Protein AF-A0A9D1MTW2-F1 (afdb_monomer_lite)

Sequence (92 aa):
MQTLGVYRPEYDRVIDVYSGIIEQYEKLKKSVDTEAMQVRSPAVITLEKLRADIAKYSDLLCLNPKAFEKADVKPKPKETALEAALRKLGGA

Organism: NCBI:txid2840939

Foldseek 3Di:
DVVLLLDDPVCPVLVVVLVVLVVVLVVLVVVQDPVNCVPCDPSVVVNVVSVVVNVVSCLVSCVDPVSSVVPPSDPDPDQDPVNVVCVVVPND

Structure (mmCIF, N/CA/C/O backbone):
data_AF-A0A9D1MTW2-F1
#
_entry.id   AF-A0A9D1MTW2-F1
#
loop_
_atom_site.group_PDB
_atom_site.id
_atom_site.type_symbol
_atom_site.label_atom_id
_atom_site.label_alt_id
_atom_site.label_comp_id
_atom_site.label_asym_id
_atom_site.label_entity_id
_atom_site.label_seq_id
_atom_site.pdbx_PDB_ins_code
_atom_site.Cartn_x
_atom_site.Cartn_y
_atom_site.Cartn_z
_atom_site.occupancy
_atom_site.B_iso_or_equiv
_atom_site.auth_seq_id
_atom_site.auth_comp_id
_atom_site.auth_asym_id
_atom_site.auth_atom_id
_atom_site.pdbx_PDB_model_num
ATOM 1 N N . MET A 1 1 ? -9.205 -5.476 6.253 1.00 77.06 1 MET A N 1
ATOM 2 C CA . MET A 1 1 ? -9.692 -4.322 7.051 1.00 77.06 1 MET A CA 1
ATOM 3 C C . MET A 1 1 ? -10.847 -4.667 7.994 1.00 77.06 1 MET A C 1
ATOM 5 O O . MET A 1 1 ? -10.759 -4.315 9.160 1.00 77.06 1 MET A O 1
ATOM 9 N N . GLN A 1 2 ? -11.908 -5.360 7.555 1.00 77.88 2 GLN A N 1
ATOM 10 C CA . GLN A 1 2 ? -13.098 -5.612 8.396 1.00 77.88 2 GLN A CA 1
ATOM 11 C C . GLN A 1 2 ? -12.832 -6.448 9.661 1.00 77.88 2 GLN A C 1
ATOM 13 O O . GLN A 1 2 ? -13.359 -6.125 10.725 1.00 77.88 2 GLN A O 1
ATOM 18 N N . THR A 1 3 ? -11.994 -7.486 9.563 1.00 74.88 3 THR A N 1
ATOM 19 C CA . THR A 1 3 ? -11.570 -8.313 10.710 1.00 74.88 3 THR A CA 1
ATOM 20 C C . THR A 1 3 ? -10.696 -7.534 11.690 1.00 74.88 3 THR A C 1
ATOM 22 O O . THR A 1 3 ? -10.780 -7.740 12.892 1.00 74.88 3 THR A O 1
ATOM 25 N N . LEU A 1 4 ? -9.896 -6.598 11.171 1.00 74.38 4 LEU A N 1
ATOM 26 C CA . LEU A 1 4 ? -9.018 -5.731 11.957 1.00 74.38 4 LEU A CA 1
ATOM 27 C C . LEU A 1 4 ? -9.780 -4.558 12.603 1.00 74.38 4 LEU A C 1
ATOM 29 O O . LEU A 1 4 ? -9.208 -3.829 13.395 1.00 74.38 4 LEU A O 1
ATOM 33 N N . GLY A 1 5 ? -11.055 -4.333 12.264 1.00 74.19 5 GLY A N 1
ATOM 34 C CA . GLY A 1 5 ? -11.839 -3.214 12.806 1.00 74.19 5 GLY A CA 1
ATOM 35 C C . GLY A 1 5 ? -11.430 -1.824 12.295 1.00 74.19 5 GLY A C 1
ATOM 36 O O . GLY A 1 5 ? -11.963 -0.830 12.769 1.00 74.19 5 GLY A O 1
ATOM 37 N N . VAL A 1 6 ? -10.531 -1.744 11.309 1.00 79.50 6 VAL A N 1
ATOM 38 C CA . VAL A 1 6 ? -10.017 -0.476 10.743 1.00 79.50 6 VAL A CA 1
ATOM 39 C C . VAL A 1 6 ? -10.817 0.040 9.549 1.00 79.50 6 VAL A C 1
ATOM 41 O O . VAL A 1 6 ? -10.529 1.109 9.021 1.00 79.50 6 VAL A O 1
ATOM 44 N N . TYR A 1 7 ? -11.791 -0.736 9.072 1.00 81.00 7 TYR A N 1
ATOM 45 C CA . TYR A 1 7 ? -12.598 -0.337 7.925 1.00 81.00 7 TYR A CA 1
ATOM 46 C C . TYR A 1 7 ? -13.527 0.823 8.284 1.00 81.00 7 TYR A C 1
ATOM 48 O O . TYR A 1 7 ? -14.239 0.762 9.288 1.00 81.00 7 TYR A O 1
ATOM 56 N N . ARG A 1 8 ? -13.546 1.836 7.420 1.00 80.56 8 ARG A N 1
ATOM 57 C CA . ARG A 1 8 ? -14.509 2.929 7.445 1.00 80.56 8 ARG A CA 1
ATOM 58 C C . ARG A 1 8 ? -14.939 3.251 6.008 1.00 80.56 8 ARG A C 1
ATOM 60 O O . ARG A 1 8 ? -14.085 3.152 5.124 1.00 80.56 8 ARG A O 1
ATOM 67 N N . PRO A 1 9 ? -16.204 3.636 5.766 1.00 83.19 9 PRO A N 1
ATOM 68 C CA . PRO A 1 9 ? -16.695 3.941 4.418 1.00 83.19 9 PRO A CA 1
ATOM 69 C C . PRO A 1 9 ? -15.942 5.111 3.765 1.00 83.19 9 PRO A C 1
ATOM 71 O O . PRO A 1 9 ? -15.767 5.156 2.553 1.00 83.19 9 PRO A O 1
ATOM 74 N N . GLU A 1 10 ? -15.397 6.037 4.557 1.00 83.06 10 GLU A N 1
ATOM 75 C CA . GLU A 1 10 ? -14.592 7.155 4.055 1.00 83.06 10 GLU A CA 1
ATOM 76 C C . GLU A 1 10 ? -13.283 6.692 3.392 1.00 83.06 10 GLU A C 1
ATOM 78 O O . GLU A 1 10 ? -12.665 7.449 2.641 1.00 83.06 10 GLU A O 1
ATOM 83 N N . TYR A 1 11 ? -12.854 5.451 3.648 1.00 86.62 11 TYR A N 1
ATOM 84 C CA . TYR A 1 11 ? -11.660 4.869 3.044 1.00 86.62 11 TYR A CA 1
ATOM 85 C C . TYR A 1 11 ? -11.916 4.167 1.714 1.00 86.62 11 TYR A C 1
ATOM 87 O O . TYR A 1 11 ? -10.933 3.820 1.067 1.00 86.62 11 TYR A O 1
ATOM 95 N N . ASP A 1 12 ? -13.161 4.007 1.255 1.00 86.50 12 ASP A N 1
ATOM 96 C CA . ASP A 1 12 ? -13.473 3.248 0.031 1.00 86.50 12 ASP A CA 1
ATOM 97 C C . ASP A 1 12 ? -12.664 3.739 -1.176 1.00 86.50 12 ASP A C 1
ATOM 99 O O . ASP A 1 12 ? -11.951 2.971 -1.819 1.00 86.50 12 ASP A O 1
ATOM 103 N N . ARG A 1 13 ? -12.624 5.059 -1.393 1.00 89.50 13 ARG A N 1
ATOM 104 C CA . ARG A 1 13 ? -11.834 5.651 -2.482 1.00 89.50 13 ARG A CA 1
ATOM 105 C C . ARG A 1 13 ? -10.330 5.387 -2.346 1.00 89.50 13 ARG A C 1
ATOM 107 O O . ARG A 1 13 ? -9.632 5.265 -3.348 1.00 89.50 13 ARG A O 1
ATOM 114 N N . VAL A 1 14 ? -9.808 5.337 -1.121 1.00 88.56 14 VAL A N 1
ATOM 115 C CA . VAL A 1 14 ? -8.384 5.065 -0.864 1.00 88.56 14 VAL A CA 1
ATOM 116 C C . VAL A 1 14 ? -8.080 3.578 -1.052 1.00 88.56 14 VAL A C 1
ATOM 118 O O . VAL A 1 14 ? -7.021 3.240 -1.574 1.00 88.56 14 VAL A O 1
ATOM 121 N N . ILE A 1 15 ? -9.014 2.700 -0.681 1.00 90.12 15 ILE A N 1
ATOM 122 C CA . ILE A 1 15 ? -8.936 1.253 -0.897 1.00 90.12 15 ILE A CA 1
ATOM 123 C C . ILE A 1 15 ? -8.894 0.947 -2.399 1.00 90.12 15 ILE A C 1
ATOM 125 O O . ILE A 1 15 ? -8.035 0.175 -2.825 1.00 90.12 15 ILE A O 1
ATOM 129 N N . ASP A 1 16 ? -9.739 1.602 -3.199 1.00 92.31 16 ASP A N 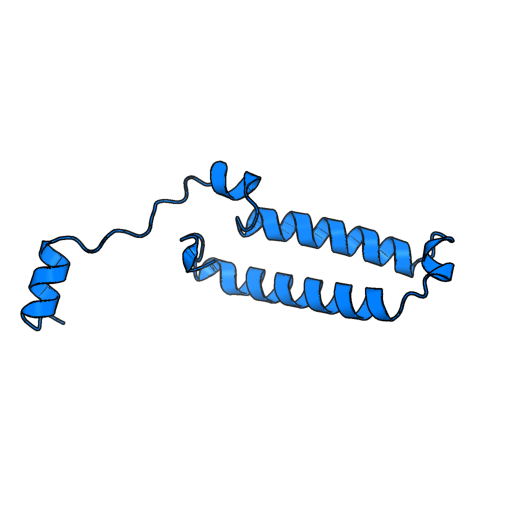1
ATOM 130 C CA . ASP A 1 16 ? -9.758 1.456 -4.661 1.00 92.31 16 ASP A CA 1
ATOM 131 C C . ASP A 1 16 ? -8.445 1.911 -5.311 1.00 92.31 16 ASP A C 1
ATOM 133 O O . ASP A 1 16 ? -7.903 1.261 -6.204 1.00 92.31 16 ASP A O 1
ATOM 137 N N . VAL A 1 17 ? -7.889 3.034 -4.851 1.00 92.12 17 VAL A N 1
ATOM 138 C CA . VAL A 1 17 ? -6.586 3.506 -5.340 1.00 92.12 17 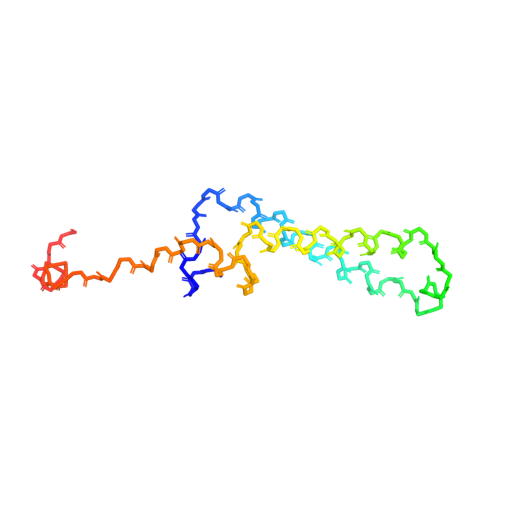VAL A CA 1
ATOM 139 C C . VAL A 1 17 ? -5.479 2.531 -4.940 1.00 92.12 17 VAL A C 1
ATOM 141 O O . VAL A 1 17 ? -4.619 2.204 -5.757 1.00 92.12 17 VAL A O 1
ATOM 144 N N . TYR A 1 18 ? -5.500 2.035 -3.703 1.00 91.44 18 TYR A N 1
ATOM 145 C CA . TYR A 1 18 ? -4.505 1.093 -3.202 1.00 91.44 18 TYR A CA 1
ATOM 146 C C . TYR A 1 18 ? -4.505 -0.228 -3.982 1.00 91.44 18 TYR A C 1
ATOM 148 O O . TYR A 1 18 ? -3.436 -0.703 -4.372 1.00 91.44 18 TYR A O 1
ATOM 156 N N . SER A 1 19 ? -5.682 -0.795 -4.267 1.00 92.06 19 SER A N 1
ATOM 157 C CA . SER A 1 19 ? -5.799 -2.008 -5.085 1.00 92.06 19 SER A CA 1
ATOM 158 C C . SER A 1 19 ? -5.277 -1.776 -6.507 1.00 92.06 19 SER A C 1
ATOM 160 O O . SER A 1 19 ? -4.497 -2.586 -7.012 1.00 92.06 19 SER A O 1
ATOM 162 N N . GLY A 1 20 ? -5.588 -0.622 -7.108 1.00 93.06 20 GLY A N 1
ATOM 163 C CA . GLY A 1 20 ? -5.065 -0.235 -8.419 1.00 93.06 20 GLY A CA 1
ATOM 164 C C . GLY A 1 20 ? -3.535 -0.140 -8.462 1.00 93.06 20 GLY A C 1
ATOM 165 O O . GLY A 1 20 ? -2.912 -0.614 -9.414 1.00 93.06 20 GLY A O 1
ATOM 166 N N . ILE A 1 21 ? -2.907 0.419 -7.422 1.00 92.62 21 ILE A N 1
ATOM 167 C CA . ILE A 1 21 ? -1.439 0.508 -7.323 1.00 92.62 21 ILE A CA 1
ATOM 168 C C . ILE A 1 21 ? -0.815 -0.891 -7.203 1.00 92.62 21 ILE A C 1
ATOM 170 O O . ILE A 1 21 ? 0.208 -1.158 -7.839 1.00 92.62 21 ILE A O 1
ATOM 174 N N . ILE A 1 22 ? -1.426 -1.800 -6.434 1.00 92.19 22 ILE A N 1
ATOM 175 C CA . ILE A 1 22 ? -0.956 -3.190 -6.317 1.00 92.19 22 ILE A CA 1
ATOM 176 C C . ILE A 1 22 ? -1.000 -3.887 -7.677 1.00 92.19 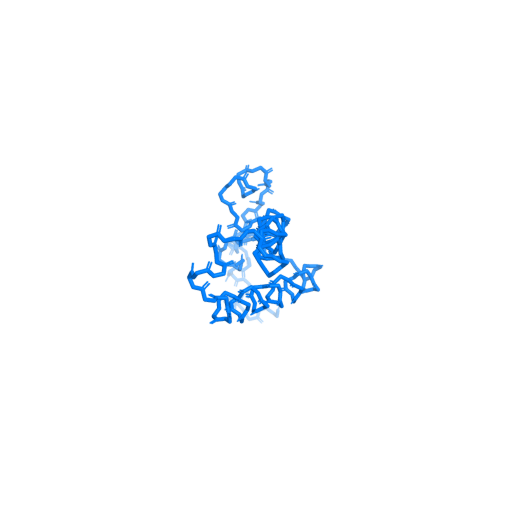22 ILE A C 1
ATOM 178 O O . ILE A 1 22 ? -0.005 -4.485 -8.089 1.00 92.19 22 ILE A O 1
ATOM 182 N N . GLU A 1 23 ? -2.110 -3.774 -8.407 1.00 93.38 23 GLU A N 1
ATOM 183 C CA . GLU A 1 23 ? -2.217 -4.377 -9.735 1.00 93.38 23 GLU A CA 1
ATOM 184 C C . GLU A 1 23 ? -1.166 -3.836 -10.709 1.00 93.38 23 GLU A C 1
ATOM 186 O O . GLU A 1 23 ? -0.560 -4.601 -11.463 1.00 93.38 23 GLU A O 1
ATOM 191 N N . GLN A 1 24 ? -0.948 -2.518 -10.712 1.00 90.81 24 GLN A N 1
ATOM 192 C CA . GLN A 1 24 ? 0.073 -1.886 -11.548 1.00 90.81 24 GLN A CA 1
ATOM 193 C C . GLN A 1 24 ? 1.470 -2.395 -11.194 1.00 90.81 24 GLN A C 1
ATOM 195 O O . GLN A 1 24 ? 2.250 -2.723 -12.089 1.00 90.81 24 GLN A O 1
ATOM 200 N N . TYR A 1 25 ? 1.771 -2.515 -9.899 1.00 92.62 25 TYR A N 1
ATOM 201 C CA . TYR A 1 25 ? 3.031 -3.066 -9.422 1.00 92.62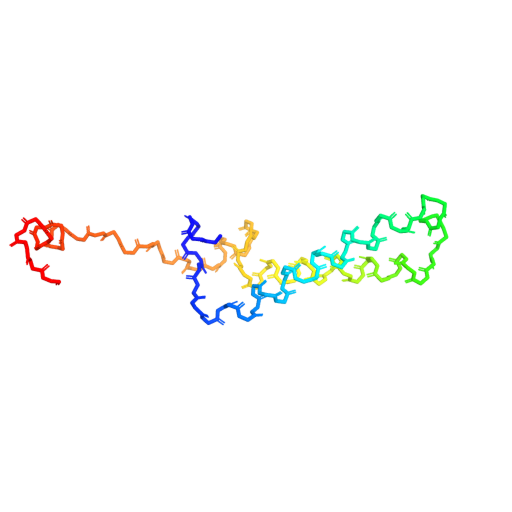 25 TYR A CA 1
ATOM 202 C C . TYR A 1 25 ? 3.228 -4.517 -9.871 1.00 92.62 25 TYR A C 1
ATOM 204 O O . TYR A 1 25 ? 4.303 -4.861 -10.360 1.00 92.62 25 TYR A O 1
ATOM 212 N N . GLU A 1 26 ? 2.208 -5.370 -9.763 1.00 90.44 26 GLU A N 1
ATOM 213 C CA . GLU A 1 26 ? 2.299 -6.765 -10.200 1.00 90.44 26 GLU A CA 1
ATOM 214 C C . GLU A 1 26 ? 2.473 -6.903 -11.714 1.00 90.44 26 GLU A C 1
ATOM 216 O O . GLU A 1 26 ? 3.304 -7.695 -12.166 1.00 90.44 26 GLU A O 1
ATOM 221 N N . LYS A 1 27 ? 1.718 -6.126 -12.500 1.00 90.56 27 LYS A N 1
ATOM 222 C CA . LYS A 1 27 ? 1.839 -6.093 -13.965 1.00 90.56 27 LYS A CA 1
ATOM 223 C C . LYS A 1 27 ? 3.242 -5.649 -14.374 1.00 90.56 27 LYS A C 1
ATOM 225 O O . LYS A 1 27 ? 3.893 -6.336 -15.159 1.00 90.56 27 LYS A O 1
ATOM 230 N N . LEU A 1 28 ? 3.741 -4.563 -13.780 1.00 88.06 28 LEU A N 1
ATOM 231 C CA . LEU A 1 28 ? 5.071 -4.039 -14.077 1.00 88.06 28 LEU A CA 1
ATOM 232 C C . LEU A 1 28 ? 6.172 -5.017 -13.645 1.00 88.06 28 LEU A C 1
ATOM 234 O O . LEU A 1 28 ? 7.106 -5.263 -14.403 1.00 88.06 28 LEU A O 1
ATOM 238 N N . LYS A 1 29 ? 6.035 -5.643 -12.471 1.00 86.88 29 LYS A N 1
ATOM 239 C CA . LYS A 1 29 ? 6.981 -6.649 -11.968 1.00 86.88 29 LYS A CA 1
ATOM 240 C C . LYS A 1 29 ? 7.073 -7.867 -12.888 1.00 86.88 29 LYS A C 1
ATOM 242 O O . LYS A 1 29 ? 8.158 -8.412 -13.029 1.00 86.88 29 LYS A O 1
ATOM 247 N N . LYS A 1 30 ? 5.965 -8.288 -13.508 1.00 86.50 30 LYS A N 1
ATOM 248 C CA . LYS A 1 30 ? 5.957 -9.379 -14.500 1.00 86.50 30 LYS A CA 1
ATOM 249 C C . LYS A 1 30 ? 6.606 -8.978 -15.827 1.00 86.50 30 LYS A C 1
ATOM 251 O O . LYS A 1 30 ? 7.140 -9.841 -16.506 1.00 86.50 30 LYS A O 1
ATOM 256 N N . SER A 1 31 ? 6.541 -7.698 -16.196 1.00 82.06 31 SER A N 1
ATOM 257 C CA . SER A 1 31 ? 7.127 -7.180 -17.442 1.00 82.06 31 SER A CA 1
ATOM 258 C C . SER A 1 31 ? 8.604 -6.790 -17.341 1.00 82.06 31 SER A C 1
ATOM 260 O O . SER A 1 31 ? 9.247 -6.581 -18.364 1.00 82.06 31 SER A O 1
ATOM 262 N N . VAL A 1 32 ? 9.138 -6.635 -16.126 1.00 79.62 32 VAL A N 1
ATOM 263 C CA . VAL A 1 32 ? 10.549 -6.300 -15.911 1.00 79.62 32 VAL A CA 1
ATOM 264 C C . VAL A 1 32 ? 11.347 -7.595 -15.857 1.00 79.62 32 VAL A C 1
ATOM 266 O O . VAL A 1 32 ? 11.273 -8.329 -14.873 1.00 79.62 32 VAL A O 1
ATOM 269 N N . ASP A 1 33 ? 12.124 -7.854 -16.906 1.00 72.56 33 ASP A N 1
ATOM 270 C CA . ASP A 1 33 ? 13.089 -8.949 -16.915 1.00 72.56 33 ASP A CA 1
ATOM 271 C C . ASP A 1 33 ? 14.154 -8.766 -15.829 1.00 72.56 33 ASP A C 1
ATOM 273 O O . ASP A 1 33 ? 14.584 -7.653 -15.510 1.00 72.56 33 ASP A O 1
ATOM 277 N N . THR A 1 34 ? 14.623 -9.883 -15.275 1.00 64.31 34 THR A N 1
ATOM 278 C CA . THR A 1 34 ? 15.644 -9.933 -14.216 1.00 64.31 34 THR A CA 1
ATOM 279 C C . THR A 1 34 ? 16.931 -9.181 -14.582 1.00 64.31 34 THR A C 1
ATOM 281 O O . THR A 1 34 ? 17.579 -8.616 -13.702 1.00 64.31 34 THR A O 1
ATOM 284 N N . GLU A 1 35 ? 17.279 -9.104 -15.869 1.00 61.53 35 GLU A N 1
ATOM 285 C CA . GLU A 1 35 ? 18.426 -8.331 -16.373 1.00 61.53 35 GLU A CA 1
ATOM 286 C C . GLU A 1 35 ? 18.173 -6.816 -16.343 1.00 61.53 35 GLU A C 1
ATOM 288 O O . GLU A 1 35 ? 19.033 -6.038 -15.925 1.00 61.53 35 GLU A O 1
ATOM 293 N N . ALA A 1 36 ? 16.952 -6.383 -16.673 1.00 59.06 36 ALA A N 1
ATOM 294 C CA . ALA A 1 36 ? 16.525 -4.988 -16.561 1.00 59.06 36 ALA A CA 1
ATOM 295 C C . ALA A 1 36 ? 16.424 -4.511 -15.103 1.00 59.06 36 ALA A C 1
ATOM 297 O O . ALA A 1 36 ? 16.255 -3.314 -14.878 1.00 59.06 36 ALA A O 1
ATOM 298 N N . MET A 1 37 ? 16.526 -5.434 -14.139 1.00 59.62 37 MET A N 1
ATOM 299 C CA . MET A 1 37 ? 16.613 -5.174 -12.703 1.00 59.62 37 MET A CA 1
ATOM 300 C C . MET A 1 37 ? 18.051 -4.888 -12.233 1.00 59.62 37 MET A C 1
ATOM 302 O O . MET A 1 37 ? 18.230 -4.238 -11.205 1.00 59.62 37 MET A O 1
ATOM 306 N N . GLN A 1 38 ? 19.069 -5.340 -12.979 1.00 62.53 38 GLN A N 1
ATOM 307 C CA . GLN A 1 38 ? 20.483 -5.061 -12.687 1.00 62.53 38 GLN A CA 1
ATOM 308 C C . GLN A 1 38 ? 20.906 -3.664 -13.150 1.00 62.53 38 GLN A C 1
ATOM 310 O O . GLN A 1 38 ? 21.725 -3.008 -12.507 1.00 62.53 38 GLN A O 1
ATOM 315 N N . VAL A 1 39 ? 20.317 -3.182 -14.243 1.00 69.38 39 VAL A N 1
ATOM 316 C CA . VAL A 1 39 ? 20.469 -1.800 -14.700 1.00 69.38 39 VAL A CA 1
ATOM 317 C C . VAL A 1 39 ? 19.321 -0.993 -14.111 1.00 69.38 39 VAL A C 1
ATOM 319 O O . VAL A 1 39 ? 18.173 -1.402 -14.229 1.00 69.38 39 VAL A O 1
ATOM 322 N N . ARG A 1 40 ? 19.589 0.161 -13.485 1.00 73.88 40 ARG A N 1
ATOM 323 C CA . ARG A 1 40 ? 18.554 1.044 -12.910 1.00 73.88 40 ARG A CA 1
ATOM 324 C C . ARG A 1 40 ? 17.716 1.718 -14.008 1.00 73.88 40 ARG A C 1
ATOM 326 O O . ARG A 1 40 ? 17.774 2.928 -14.216 1.00 73.88 40 ARG A O 1
ATOM 333 N N . SER A 1 41 ? 16.969 0.910 -14.745 1.00 80.00 41 SER A N 1
ATOM 334 C CA . SER A 1 41 ? 16.124 1.314 -15.852 1.00 80.00 41 SER A CA 1
ATOM 335 C C . SER A 1 41 ? 14.927 2.130 -15.340 1.00 80.00 41 SER A C 1
ATOM 337 O O . SER A 1 41 ? 14.545 2.021 -14.168 1.00 80.00 41 SER A O 1
ATOM 339 N N . PRO A 1 42 ? 14.282 2.941 -16.197 1.00 80.94 42 PRO A N 1
ATOM 340 C CA . PRO A 1 42 ? 13.083 3.693 -15.819 1.00 80.94 42 PRO A CA 1
ATOM 341 C C . PRO A 1 42 ? 11.970 2.809 -15.228 1.00 80.94 42 PRO A C 1
ATOM 343 O O . PRO A 1 42 ? 11.241 3.239 -14.330 1.00 80.94 42 PRO A O 1
ATOM 346 N N . ALA A 1 43 ? 11.874 1.553 -15.676 1.00 82.06 43 ALA A N 1
ATOM 347 C CA . ALA A 1 43 ? 10.928 0.572 -15.155 1.00 82.06 43 ALA A CA 1
ATOM 348 C C . ALA A 1 43 ? 11.238 0.182 -13.697 1.00 82.06 43 ALA A C 1
ATOM 350 O O . ALA A 1 43 ? 10.332 0.153 -12.864 1.00 82.06 43 ALA A O 1
ATOM 351 N N . VAL A 1 44 ? 12.515 -0.019 -13.350 1.00 81.94 44 VAL A N 1
ATOM 352 C CA . VAL A 1 44 ? 12.954 -0.277 -11.966 1.00 81.94 44 VAL A CA 1
ATOM 353 C C . VAL A 1 44 ? 12.683 0.925 -11.066 1.00 81.94 44 VAL A C 1
ATOM 355 O O . VAL A 1 44 ? 12.137 0.756 -9.980 1.00 81.94 44 VAL A O 1
ATOM 358 N N . ILE A 1 45 ? 12.971 2.144 -11.531 1.00 86.50 45 ILE A N 1
ATOM 359 C CA . ILE A 1 45 ? 12.677 3.374 -10.773 1.00 86.50 45 ILE A CA 1
ATOM 360 C C . ILE A 1 45 ? 11.171 3.488 -10.495 1.00 86.50 45 ILE A C 1
ATOM 362 O O . ILE A 1 45 ? 10.753 3.904 -9.414 1.00 86.50 45 ILE A O 1
ATOM 366 N N . THR A 1 46 ? 10.343 3.100 -11.464 1.00 87.50 46 THR A N 1
ATOM 367 C CA . THR A 1 46 ? 8.885 3.104 -11.312 1.00 87.50 46 THR A CA 1
ATOM 368 C C . THR A 1 46 ? 8.431 2.034 -10.316 1.00 87.50 46 THR A C 1
ATOM 370 O O . THR A 1 46 ? 7.605 2.327 -9.456 1.00 87.50 46 THR A O 1
ATOM 373 N N . LEU A 1 47 ? 9.020 0.833 -10.341 1.00 88.56 47 LEU A N 1
ATOM 374 C CA . LEU A 1 47 ? 8.770 -0.203 -9.332 1.00 88.56 47 LEU A CA 1
ATOM 375 C C . LEU A 1 47 ? 9.155 0.246 -7.917 1.00 88.56 47 LEU A C 1
ATOM 377 O O . LEU A 1 47 ? 8.417 -0.027 -6.973 1.00 88.56 47 LEU A O 1
ATOM 381 N N . GLU A 1 48 ? 10.288 0.932 -7.753 1.00 88.62 48 GLU A N 1
ATOM 382 C CA . GLU A 1 48 ? 10.718 1.480 -6.460 1.00 88.62 48 GLU A CA 1
ATOM 383 C C . GLU A 1 48 ? 9.716 2.511 -5.926 1.00 88.62 48 GLU A C 1
ATOM 385 O O . GLU A 1 48 ? 9.338 2.451 -4.754 1.00 88.62 48 GLU A O 1
ATOM 390 N N . LYS A 1 49 ? 9.232 3.413 -6.791 1.00 91.38 49 LYS A N 1
ATOM 391 C CA . LYS A 1 49 ? 8.192 4.389 -6.432 1.00 91.38 49 LYS A CA 1
ATOM 392 C C . LYS A 1 49 ? 6.887 3.707 -6.032 1.00 91.38 49 LYS A C 1
ATOM 394 O O . LYS A 1 49 ? 6.372 3.990 -4.956 1.00 91.38 49 LYS A O 1
ATOM 399 N N . LEU A 1 50 ? 6.412 2.751 -6.833 1.00 91.62 50 LEU A N 1
ATOM 400 C CA . LEU A 1 50 ? 5.197 1.992 -6.525 1.00 91.62 50 LEU A CA 1
ATOM 401 C C . LEU A 1 50 ? 5.320 1.248 -5.186 1.00 91.62 50 LEU A C 1
ATOM 403 O O . LEU A 1 50 ? 4.364 1.224 -4.420 1.00 91.62 50 LEU A O 1
ATOM 407 N N . ARG A 1 51 ? 6.495 0.696 -4.844 1.00 90.00 51 ARG A N 1
ATOM 408 C CA . ARG A 1 51 ? 6.731 0.089 -3.518 1.00 90.00 51 ARG A CA 1
ATOM 409 C C . ARG A 1 51 ? 6.600 1.100 -2.381 1.00 90.00 51 ARG A C 1
ATOM 411 O O . ARG A 1 51 ? 5.999 0.774 -1.358 1.00 90.00 51 ARG A O 1
ATOM 418 N N . ALA A 1 52 ? 7.159 2.298 -2.547 1.00 91.56 52 ALA A N 1
ATOM 419 C CA . ALA A 1 52 ? 7.048 3.361 -1.552 1.00 91.56 52 ALA A CA 1
ATOM 420 C C . ALA A 1 52 ? 5.591 3.822 -1.383 1.00 91.56 52 ALA A C 1
ATOM 422 O O . ALA A 1 52 ? 5.126 3.979 -0.253 1.00 91.56 52 ALA A O 1
ATOM 423 N N . ASP A 1 53 ? 4.854 3.959 -2.486 1.00 91.38 53 ASP A N 1
ATOM 424 C CA . ASP A 1 53 ? 3.435 4.310 -2.461 1.00 91.38 53 ASP A CA 1
ATOM 425 C C . ASP A 1 53 ? 2.599 3.210 -1.792 1.00 91.38 53 ASP A C 1
ATOM 427 O O . ASP A 1 53 ? 1.806 3.512 -0.903 1.00 91.38 53 ASP A O 1
ATOM 431 N N . ILE A 1 54 ? 2.824 1.929 -2.114 1.00 92.19 54 ILE A N 1
ATOM 432 C CA . ILE A 1 54 ? 2.152 0.795 -1.450 1.00 92.19 54 ILE A CA 1
ATOM 433 C C . ILE A 1 54 ? 2.384 0.838 0.063 1.00 92.19 54 ILE A C 1
ATOM 435 O O . ILE A 1 54 ? 1.429 0.695 0.825 1.00 92.19 54 ILE A O 1
ATOM 439 N N . ALA A 1 55 ? 3.621 1.058 0.515 1.00 89.00 55 ALA A N 1
ATOM 440 C CA . ALA A 1 55 ? 3.911 1.174 1.943 1.00 89.00 55 ALA A CA 1
ATOM 441 C C . ALA A 1 55 ? 3.148 2.354 2.572 1.00 89.00 55 ALA A C 1
ATOM 443 O O . ALA A 1 55 ? 2.465 2.185 3.578 1.00 89.00 55 ALA A O 1
ATOM 444 N N . LYS A 1 56 ? 3.172 3.524 1.927 1.00 89.31 56 LYS A N 1
ATOM 445 C CA . LYS A 1 56 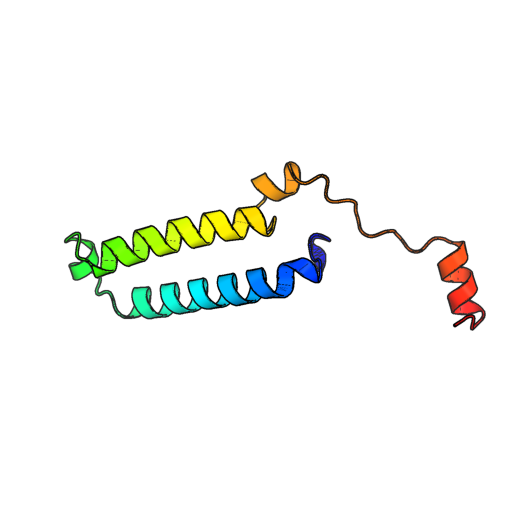? 2.488 4.732 2.404 1.00 89.31 56 LYS A CA 1
ATOM 446 C C . LYS A 1 56 ? 0.970 4.558 2.504 1.00 89.31 56 LYS A C 1
ATOM 448 O O . LYS A 1 56 ? 0.374 4.940 3.508 1.00 89.31 56 LYS A O 1
ATOM 453 N N . TYR A 1 57 ? 0.327 3.996 1.484 1.00 87.50 57 TYR A N 1
ATOM 454 C CA . TYR A 1 57 ? -1.121 3.771 1.498 1.00 87.50 57 TYR A CA 1
ATOM 455 C C . TYR A 1 57 ? -1.516 2.631 2.445 1.00 87.50 57 TYR A C 1
ATOM 457 O O . TYR A 1 57 ? -2.556 2.717 3.094 1.00 87.50 57 TYR A O 1
ATOM 465 N N . SER A 1 58 ? -0.663 1.615 2.606 1.00 86.56 58 SER A N 1
ATOM 466 C CA . SER A 1 58 ? -0.838 0.586 3.636 1.00 86.56 58 SER A CA 1
ATOM 467 C C . SER A 1 58 ? -0.812 1.182 5.048 1.00 86.56 58 SER A C 1
ATOM 469 O O . SER A 1 58 ? -1.587 0.744 5.900 1.00 86.56 58 SER A O 1
ATOM 471 N N . ASP A 1 59 ? 0.051 2.169 5.300 1.00 85.81 59 ASP A N 1
ATOM 472 C CA . ASP A 1 59 ? 0.110 2.890 6.577 1.00 85.81 59 ASP A CA 1
ATOM 473 C C . ASP A 1 59 ? -1.164 3.715 6.801 1.00 85.81 59 ASP A C 1
ATOM 475 O O . ASP A 1 59 ? -1.763 3.647 7.873 1.00 85.81 59 ASP A O 1
ATOM 479 N N . LEU A 1 60 ? -1.624 4.446 5.776 1.00 84.75 60 LEU A N 1
ATOM 480 C CA . LEU A 1 60 ? -2.857 5.245 5.834 1.00 84.75 60 LEU A CA 1
ATOM 481 C C . LEU A 1 60 ? -4.100 4.390 6.118 1.00 84.75 60 LEU A C 1
ATOM 483 O O . LEU A 1 60 ? -4.979 4.810 6.866 1.00 84.75 60 LEU A O 1
ATOM 487 N N . LEU A 1 61 ? -4.162 3.184 5.552 1.00 84.06 61 LEU A N 1
ATOM 488 C CA . LEU A 1 61 ? -5.256 2.233 5.765 1.00 84.06 61 LEU A CA 1
ATOM 489 C C . LEU A 1 61 ? -5.091 1.395 7.047 1.00 84.06 61 LEU A C 1
ATOM 491 O O . LEU A 1 61 ? -5.907 0.508 7.303 1.00 84.06 61 LEU A O 1
ATOM 495 N N . CYS A 1 62 ? -4.050 1.653 7.850 1.00 82.38 62 CYS A N 1
ATOM 496 C CA . CYS A 1 62 ? -3.739 0.912 9.077 1.00 82.38 62 CYS A CA 1
ATOM 497 C C . CYS A 1 62 ? -3.643 -0.610 8.855 1.00 82.38 62 CYS A C 1
ATOM 499 O O . CYS A 1 62 ? -4.052 -1.410 9.697 1.00 82.38 62 CYS A O 1
ATOM 501 N N . LEU A 1 63 ? -3.139 -1.017 7.685 1.00 79.00 63 LEU A N 1
ATOM 502 C CA . LEU A 1 63 ? -3.001 -2.421 7.293 1.00 79.00 63 LEU A CA 1
ATOM 503 C C . LEU A 1 63 ? -1.700 -3.053 7.790 1.00 79.00 63 LEU A C 1
ATOM 505 O O . LEU A 1 63 ? -1.578 -4.277 7.776 1.00 79.00 63 LEU A O 1
ATOM 509 N N . ASN A 1 64 ? -0.731 -2.246 8.224 1.00 79.25 64 ASN A N 1
ATOM 510 C CA . ASN A 1 64 ? 0.514 -2.744 8.789 1.00 79.25 64 ASN A CA 1
ATOM 511 C C . ASN A 1 64 ? 0.487 -2.732 10.331 1.00 79.25 64 ASN A C 1
ATOM 513 O O . ASN A 1 64 ? -0.215 -1.920 10.936 1.00 79.25 64 ASN A O 1
ATOM 517 N N . PRO A 1 65 ? 1.292 -3.584 10.993 1.00 71.75 65 PRO A N 1
ATOM 518 C CA . PRO A 1 65 ? 1.312 -3.662 12.456 1.00 71.75 65 PRO A CA 1
ATOM 519 C C . PRO A 1 65 ? 1.666 -2.323 13.115 1.00 71.75 65 PRO A C 1
ATOM 521 O O . PRO A 1 65 ? 1.064 -1.930 14.106 1.00 71.75 65 PRO A O 1
ATOM 524 N N . LYS A 1 66 ? 2.596 -1.573 12.507 1.00 74.69 66 LYS A N 1
ATOM 525 C CA . LYS A 1 66 ? 3.075 -0.291 13.039 1.00 74.69 66 LYS A CA 1
ATOM 526 C C . LYS A 1 66 ? 2.012 0.806 13.035 1.00 74.69 66 LYS A C 1
ATOM 528 O O . LYS A 1 66 ? 1.954 1.575 13.988 1.00 74.69 66 LYS A O 1
ATOM 533 N N . ALA A 1 67 ? 1.224 0.944 11.967 1.00 73.94 67 ALA A N 1
ATOM 534 C CA . ALA A 1 67 ? 0.146 1.929 11.948 1.00 73.94 67 ALA A CA 1
ATOM 535 C C . ALA A 1 67 ? -1.071 1.422 12.722 1.00 73.94 67 ALA A C 1
ATOM 537 O O . ALA A 1 67 ? -1.747 2.232 13.341 1.00 73.94 67 ALA A O 1
ATOM 538 N N . PHE A 1 68 ? -1.303 0.106 12.767 1.00 72.81 68 PHE A N 1
ATOM 539 C CA . PHE A 1 68 ? -2.364 -0.485 13.579 1.00 72.81 68 PHE A CA 1
ATOM 540 C C . PHE A 1 68 ? -2.180 -0.221 15.081 1.00 72.81 68 PHE A C 1
ATOM 542 O O . PHE A 1 68 ? -3.141 0.138 15.742 1.00 72.81 68 PHE A O 1
ATOM 549 N N . GLU A 1 69 ? -0.959 -0.335 15.613 1.00 71.31 69 GLU A N 1
ATOM 550 C CA . GLU A 1 69 ? -0.660 -0.031 17.025 1.00 71.31 69 GLU A CA 1
ATOM 551 C C . GLU A 1 69 ? -0.747 1.465 17.360 1.00 71.31 69 GLU A C 1
ATOM 553 O O . GLU A 1 69 ? -1.028 1.836 18.497 1.00 71.31 69 GLU A O 1
ATOM 558 N N . LYS A 1 70 ? -0.477 2.337 16.381 1.00 69.31 70 LYS A N 1
ATOM 559 C CA . LYS A 1 70 ? -0.549 3.799 16.546 1.00 69.31 70 LYS A CA 1
ATOM 560 C C . LYS A 1 70 ? -1.956 4.344 16.380 1.00 69.31 70 LYS A C 1
ATOM 562 O O . LYS A 1 70 ? -2.290 5.377 16.956 1.00 69.31 70 LYS A O 1
ATOM 567 N N . ALA A 1 71 ? -2.746 3.704 15.532 1.00 65.56 71 ALA A N 1
ATOM 568 C CA . ALA A 1 71 ? -4.149 4.001 15.423 1.00 65.56 71 ALA A CA 1
ATOM 569 C C . ALA A 1 71 ? -4.807 3.477 16.699 1.00 65.56 71 ALA A C 1
ATOM 571 O O . ALA A 1 71 ? -4.732 2.294 17.010 1.00 65.56 71 ALA A O 1
ATOM 572 N N . ASP A 1 72 ? -5.453 4.361 17.450 1.00 64.88 72 ASP A N 1
ATOM 573 C CA . ASP A 1 72 ? -6.322 3.991 18.567 1.00 64.88 72 ASP A CA 1
ATOM 574 C C . ASP A 1 72 ? -7.591 3.343 17.979 1.00 64.88 72 ASP A C 1
ATOM 576 O O . ASP A 1 72 ? -8.678 3.933 17.923 1.00 64.88 72 ASP A O 1
ATOM 580 N N . VAL A 1 73 ? -7.410 2.171 17.353 1.00 63.31 73 VAL A N 1
ATOM 581 C CA . VAL A 1 73 ? -8.449 1.423 16.654 1.00 63.31 73 VAL A CA 1
ATOM 582 C C . VAL A 1 73 ? -9.384 0.928 17.735 1.00 63.31 73 VAL A C 1
ATOM 584 O O . VAL A 1 73 ? -9.185 -0.135 18.322 1.00 63.31 73 VAL A O 1
ATOM 587 N N . LYS A 1 74 ? -10.409 1.737 18.016 1.00 59.28 74 LYS A N 1
ATOM 588 C CA . LYS A 1 74 ? -11.479 1.348 18.922 1.00 59.28 74 LYS A CA 1
ATOM 589 C C . LYS A 1 74 ? -11.993 -0.009 18.444 1.00 59.28 74 LYS A C 1
ATOM 591 O O . LYS A 1 74 ? -12.447 -0.100 17.298 1.00 59.28 74 LYS A O 1
ATOM 596 N N . PRO A 1 75 ? -11.892 -1.065 19.270 1.00 57.97 75 PRO A N 1
ATOM 597 C CA . PRO A 1 75 ? -12.410 -2.365 18.890 1.00 57.97 75 PRO A CA 1
ATOM 598 C C . PRO A 1 75 ? -13.880 -2.192 18.520 1.00 57.97 75 PRO A C 1
ATOM 600 O O . PRO A 1 75 ? -14.569 -1.359 19.121 1.00 57.97 75 PRO A O 1
ATOM 603 N N . LYS A 1 76 ? -14.350 -2.951 17.517 1.00 58.69 76 LYS A N 1
ATOM 604 C CA . LYS A 1 76 ? -15.771 -2.963 17.139 1.00 58.69 76 LYS A CA 1
ATOM 605 C C . LYS A 1 76 ? -16.609 -2.972 18.422 1.00 58.69 76 LYS A C 1
ATOM 607 O O . LYS A 1 76 ? -16.310 -3.806 19.286 1.00 58.69 76 LYS A O 1
ATOM 612 N N . PRO A 1 77 ? -17.598 -2.069 18.571 1.00 58.19 77 PRO A N 1
ATOM 613 C CA . PRO A 1 77 ? -18.478 -2.108 19.727 1.00 58.19 77 PRO A CA 1
ATOM 614 C C . PRO A 1 77 ? -19.037 -3.527 19.806 1.00 58.19 77 PRO A C 1
ATOM 616 O O . PRO A 1 77 ? -19.639 -4.025 18.855 1.00 58.19 77 PRO A O 1
ATOM 619 N N . LYS A 1 78 ? -18.702 -4.232 20.890 1.00 62.38 78 LYS A N 1
ATOM 620 C CA . LYS A 1 78 ? -19.280 -5.545 21.163 1.00 62.38 78 LYS A CA 1
ATOM 621 C C . LYS A 1 78 ? -20.774 -5.307 21.347 1.00 62.38 78 LYS A C 1
ATOM 623 O O . LYS A 1 78 ? -21.112 -4.405 22.112 1.00 62.38 78 LYS A O 1
ATOM 628 N N . GLU A 1 79 ? -21.621 -6.087 20.666 1.00 64.38 79 GLU A N 1
ATOM 629 C CA . GLU A 1 79 ? -23.070 -6.072 20.909 1.00 64.38 79 GLU A CA 1
ATOM 630 C C . GLU A 1 79 ? -23.289 -6.113 22.424 1.00 64.38 79 GLU A C 1
ATOM 632 O O . GLU A 1 79 ? -22.816 -7.015 23.126 1.00 64.38 79 GLU A O 1
ATOM 637 N N . THR A 1 80 ? -23.937 -5.079 22.943 1.00 78.75 80 THR A N 1
ATOM 638 C CA . THR A 1 80 ? -24.275 -5.005 24.357 1.00 78.75 80 THR A CA 1
ATOM 639 C C . THR A 1 80 ? -25.293 -6.097 24.683 1.00 78.75 80 THR A C 1
ATOM 641 O O . THR A 1 80 ? -26.071 -6.528 23.831 1.00 78.75 80 THR A O 1
ATOM 644 N N . ALA A 1 81 ? -25.327 -6.557 25.938 1.00 77.50 81 ALA A N 1
ATOM 645 C CA . ALA A 1 81 ? -26.309 -7.560 26.366 1.00 77.50 81 ALA A CA 1
ATOM 646 C C . ALA A 1 81 ? -27.761 -7.118 26.076 1.00 77.50 81 ALA A C 1
ATOM 648 O O . ALA A 1 81 ? -28.621 -7.957 25.817 1.00 77.50 81 ALA A O 1
ATOM 649 N N . LEU A 1 82 ? -28.004 -5.802 26.067 1.00 76.62 82 LEU A N 1
ATOM 650 C CA . LEU A 1 82 ? -29.270 -5.182 25.681 1.00 76.62 82 LEU A CA 1
ATOM 651 C C . LEU A 1 82 ? -29.553 -5.300 24.179 1.00 76.62 82 LEU A C 1
ATOM 653 O O . LEU A 1 82 ? -30.648 -5.719 23.820 1.00 76.62 82 LEU A O 1
ATOM 657 N N . GLU A 1 83 ? -28.590 -5.001 23.306 1.00 78.56 83 GLU A N 1
ATOM 658 C CA . GLU A 1 83 ? -28.743 -5.179 21.851 1.00 78.56 83 GLU A CA 1
ATOM 659 C C . GLU A 1 83 ? -28.975 -6.652 21.486 1.00 78.56 83 GLU A C 1
ATOM 661 O O . GLU A 1 83 ? -29.870 -6.970 20.704 1.00 78.56 83 GLU A O 1
ATOM 666 N N . ALA A 1 84 ? -28.251 -7.575 22.126 1.00 79.44 84 ALA A N 1
ATOM 667 C CA . ALA A 1 84 ? -28.456 -9.010 21.939 1.00 79.44 84 ALA A CA 1
ATOM 668 C C . ALA A 1 84 ? -29.849 -9.476 22.414 1.00 79.44 84 ALA A C 1
ATOM 670 O O . ALA A 1 84 ? -30.445 -10.374 21.811 1.00 79.44 84 ALA A O 1
ATOM 671 N N . ALA A 1 85 ? -30.380 -8.877 23.486 1.00 81.31 85 ALA A N 1
ATOM 672 C CA . ALA A 1 85 ? -31.727 -9.156 23.981 1.00 81.31 85 ALA A CA 1
ATOM 673 C C . ALA A 1 85 ? -32.811 -8.578 23.057 1.00 81.31 85 ALA A C 1
ATOM 675 O O . ALA A 1 85 ? -33.756 -9.289 22.721 1.00 81.31 85 ALA A O 1
ATOM 676 N N . LEU A 1 86 ? -32.647 -7.340 22.584 1.00 81.69 86 LEU A N 1
ATOM 677 C CA . LEU A 1 86 ? -33.562 -6.680 21.645 1.00 81.69 86 LEU A CA 1
ATOM 678 C C . LEU A 1 86 ? -33.665 -7.443 20.319 1.00 81.69 86 LEU A C 1
ATOM 680 O O . LEU A 1 86 ? -34.770 -7.678 19.829 1.00 81.69 86 LEU A O 1
ATOM 684 N N . ARG A 1 87 ? -32.536 -7.945 19.806 1.00 81.06 87 ARG A N 1
ATOM 685 C CA . ARG A 1 87 ? -32.500 -8.762 18.586 1.00 81.06 87 ARG A CA 1
ATOM 686 C C . ARG A 1 87 ? -33.207 -10.110 18.750 1.00 81.06 87 ARG A C 1
ATOM 688 O O . ARG A 1 87 ? -33.834 -10.595 17.814 1.00 81.06 87 ARG A O 1
ATOM 695 N N . LYS A 1 88 ? -33.137 -10.720 19.941 1.00 81.38 88 LYS A N 1
ATOM 696 C CA . LYS A 1 88 ? -33.889 -11.949 20.270 1.00 81.38 88 LYS A CA 1
ATOM 697 C C . LYS A 1 88 ? -35.388 -11.704 20.444 1.00 81.38 88 LYS A C 1
ATOM 699 O O . LYS A 1 88 ? -36.169 -12.624 20.231 1.00 81.38 88 LYS A O 1
ATOM 704 N N . LEU A 1 89 ? -35.774 -10.491 20.832 1.00 80.81 89 LEU A N 1
ATOM 705 C CA . LEU A 1 89 ? -37.163 -10.080 21.040 1.00 80.81 89 LEU A CA 1
ATOM 706 C C . LEU A 1 89 ? -37.842 -9.530 19.773 1.00 80.81 89 LEU A C 1
ATOM 708 O O . LEU A 1 89 ? -39.018 -9.189 19.831 1.00 80.81 89 LEU A O 1
ATOM 712 N N . GLY A 1 90 ? -37.146 -9.484 18.631 1.00 65.44 90 GLY A N 1
ATOM 713 C CA . GLY A 1 90 ? -37.717 -9.021 17.361 1.00 65.44 90 GLY A CA 1
ATOM 714 C C . GLY A 1 90 ? -37.825 -7.498 17.235 1.00 65.44 90 GLY A C 1
ATOM 715 O O . GLY A 1 90 ? -38.609 -7.015 16.422 1.00 65.44 90 GLY A O 1
ATOM 716 N N . GLY A 1 91 ? -37.060 -6.741 18.030 1.00 57.16 91 GLY A N 1
ATOM 717 C CA . GLY A 1 91 ? -36.905 -5.300 17.837 1.00 57.16 91 GLY A CA 1
ATOM 718 C C . GLY A 1 91 ? -36.021 -5.023 16.621 1.00 57.16 91 GLY A C 1
ATOM 719 O O . GLY A 1 91 ? -34.912 -5.553 16.560 1.00 57.16 91 GLY A O 1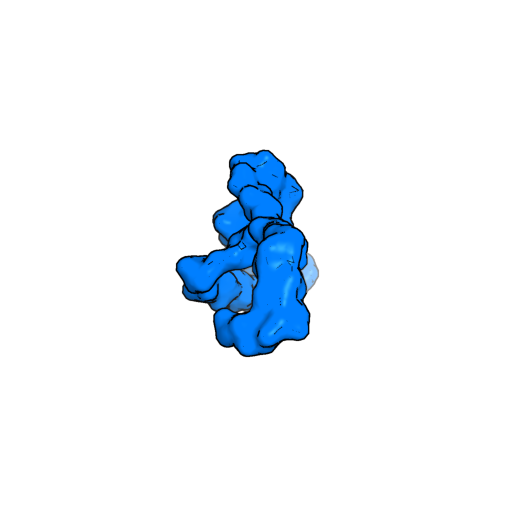
ATOM 720 N N . ALA A 1 92 ? -36.569 -4.257 15.673 1.00 44.50 92 ALA A N 1
ATOM 721 C CA . ALA A 1 92 ? -35.973 -3.858 14.395 1.00 44.50 92 ALA A CA 1
ATOM 722 C C . ALA A 1 92 ? -34.554 -3.279 14.506 1.00 44.50 92 ALA A C 1
ATOM 724 O O . ALA A 1 92 ? -34.301 -2.519 15.469 1.00 44.50 92 ALA A O 1
#

pLDDT: mean 79.36, std 11.02, range [44.5, 93.38]

Radius of gyration: 20.25 Å; chains: 1; bounding box: 58×19×44 Å

InterPro domains:
  IPR006448 Putative phage terminase, small subunit, P27 family [PF05119] (2-74)

Secondary structure (DSSP, 8-state):
-TTTT---GGGHHHHHHHHHHHHHHHHHHHHS-TTTTTTT-HHHHHHHHHHHHHHHHHHHTT-SHHHHHHS---------HHHHHHHHTT--